Protein AF-A0AAV7KIP1-F1 (afdb_monomer)

Sequence (94 aa):
MLLPTLLQKVAYASKPELVPIMELSGVGQGRARQLIQAGYISVKEIARTEPLELVNKLKQLNIKQAKQIIASVKLVLQEKAEALREEADELISL

InterPro domains:
  IPR025567 Domain of unknown function DUF4332 [PF14229] (23-71)

Structure (mmCIF, N/CA/C/O backbone):
data_AF-A0AAV7KIP1-F1
#
_entry.id   AF-A0AAV7KIP1-F1
#
loop_
_atom_site.group_PDB
_atom_site.id
_atom_site.type_symbol
_atom_site.label_atom_id
_atom_site.label_alt_id
_atom_site.label_comp_id
_atom_site.label_asym_id
_atom_site.label_entity_id
_atom_site.label_seq_id
_atom_site.pdbx_PDB_ins_code
_atom_site.Cartn_x
_atom_site.Cartn_y
_atom_site.Cartn_z
_atom_site.occupancy
_atom_site.B_iso_or_equiv
_atom_site.auth_seq_id
_atom_site.auth_comp_id
_atom_site.auth_asym_id
_atom_site.auth_atom_id
_atom_site.pdbx_PDB_model_num
ATOM 1 N N . MET A 1 1 ? 27.637 -24.282 -4.455 1.00 44.41 1 MET A N 1
ATOM 2 C CA . MET A 1 1 ? 27.066 -23.142 -3.703 1.00 44.41 1 MET A CA 1
ATOM 3 C C . MET A 1 1 ? 25.544 -23.265 -3.720 1.00 44.41 1 MET A C 1
ATOM 5 O O . MET A 1 1 ? 24.952 -23.071 -4.766 1.00 44.41 1 MET A O 1
ATOM 9 N N . LEU A 1 2 ? 24.921 -23.691 -2.613 1.00 55.22 2 LEU A N 1
ATOM 10 C CA . LEU A 1 2 ? 23.495 -24.094 -2.538 1.00 55.22 2 LEU A CA 1
ATOM 11 C C . LEU A 1 2 ? 22.571 -23.020 -1.925 1.00 55.22 2 LEU A C 1
ATOM 13 O O . LEU A 1 2 ? 21.414 -23.285 -1.608 1.00 55.22 2 LEU A O 1
ATOM 17 N N . LEU A 1 3 ? 23.079 -21.801 -1.740 1.00 57.94 3 LEU A N 1
ATOM 18 C CA . LEU A 1 3 ? 22.377 -20.725 -1.035 1.00 57.94 3 LEU A CA 1
ATOM 19 C C . LEU A 1 3 ? 21.171 -20.134 -1.802 1.00 57.94 3 LEU A C 1
ATOM 21 O O . LEU A 1 3 ? 20.138 -19.932 -1.161 1.00 57.94 3 LEU A O 1
ATOM 25 N N . PRO A 1 4 ? 21.206 -19.913 -3.136 1.00 60.50 4 PRO A N 1
ATOM 26 C CA . PRO A 1 4 ? 20.087 -19.261 -3.830 1.00 60.50 4 PRO A CA 1
ATOM 27 C C . PRO A 1 4 ? 18.816 -20.118 -3.844 1.00 60.50 4 PRO A C 1
ATOM 29 O O . PRO A 1 4 ? 17.706 -19.622 -3.669 1.00 60.50 4 PRO A O 1
ATOM 32 N N . THR A 1 5 ? 18.974 -21.431 -4.009 1.00 52.78 5 THR A N 1
ATOM 33 C CA . THR A 1 5 ? 17.850 -22.364 -4.158 1.00 52.78 5 THR A CA 1
ATOM 34 C C . THR A 1 5 ? 17.132 -22.620 -2.835 1.00 52.78 5 THR A C 1
ATOM 36 O O . THR A 1 5 ? 15.924 -22.854 -2.823 1.00 52.78 5 THR A O 1
ATOM 39 N N . LEU A 1 6 ? 17.853 -22.557 -1.711 1.00 52.94 6 LEU A N 1
ATOM 40 C CA . LEU A 1 6 ? 17.255 -22.664 -0.380 1.00 52.94 6 LEU A CA 1
ATOM 41 C C . LEU A 1 6 ? 16.544 -21.369 0.019 1.00 52.94 6 LEU A C 1
ATOM 43 O O . LEU A 1 6 ? 15.443 -21.445 0.556 1.00 52.94 6 LEU A O 1
ATOM 47 N N . LEU A 1 7 ? 17.091 -20.199 -0.333 1.00 54.38 7 LEU A N 1
ATOM 48 C CA . LEU A 1 7 ? 16.379 -18.921 -0.205 1.00 54.38 7 LEU A CA 1
ATOM 49 C C . LEU A 1 7 ? 15.077 -18.923 -1.013 1.00 54.38 7 LEU A C 1
ATOM 51 O O . LEU A 1 7 ? 14.034 -18.548 -0.480 1.00 54.38 7 LEU A O 1
ATOM 55 N N . GLN A 1 8 ? 15.099 -19.436 -2.248 1.00 50.56 8 GLN A N 1
ATOM 56 C CA . GLN A 1 8 ? 13.876 -19.606 -3.033 1.00 50.56 8 GLN A CA 1
ATOM 57 C C . GLN A 1 8 ? 12.889 -20.573 -2.378 1.00 50.56 8 GLN A C 1
ATOM 59 O O . GLN A 1 8 ? 11.714 -20.246 -2.269 1.00 50.56 8 GLN A O 1
ATOM 64 N N . LYS A 1 9 ? 13.321 -21.745 -1.901 1.00 45.81 9 LYS A N 1
ATOM 65 C CA . LYS A 1 9 ? 12.400 -22.709 -1.272 1.00 45.81 9 LYS A CA 1
ATOM 66 C C . LYS A 1 9 ? 11.804 -22.198 0.043 1.00 45.81 9 LYS A C 1
ATOM 68 O O . LYS A 1 9 ? 10.651 -22.507 0.334 1.00 45.81 9 LYS A O 1
ATOM 73 N N . VAL A 1 10 ? 12.538 -21.382 0.801 1.00 52.31 10 VAL A N 1
ATOM 74 C CA . VAL A 1 10 ? 12.009 -20.698 1.991 1.00 52.31 10 VAL A CA 1
ATOM 75 C C . VAL A 1 10 ? 11.035 -19.579 1.594 1.00 52.31 10 VAL A C 1
ATOM 77 O O . VAL A 1 10 ? 9.984 -19.457 2.219 1.00 52.31 10 VAL A O 1
ATOM 80 N N . ALA A 1 11 ? 11.304 -18.837 0.513 1.00 49.41 11 ALA A N 1
ATOM 81 C CA . ALA A 1 11 ? 10.368 -17.857 -0.047 1.00 49.41 11 ALA A CA 1
ATOM 82 C C . ALA A 1 11 ? 9.079 -18.503 -0.602 1.00 49.41 11 ALA A C 1
ATOM 84 O O . ALA A 1 11 ? 7.999 -17.937 -0.449 1.00 49.41 11 ALA A O 1
ATOM 85 N N . TYR A 1 12 ? 9.172 -19.710 -1.173 1.00 44.12 12 TYR A N 1
ATOM 86 C CA . TYR A 1 12 ? 8.041 -20.487 -1.704 1.00 44.12 12 TYR A CA 1
ATOM 87 C C . TYR A 1 12 ? 7.199 -21.190 -0.626 1.00 44.12 12 TYR A C 1
ATOM 89 O O . TYR A 1 12 ? 6.039 -21.516 -0.875 1.00 44.12 12 TYR A O 1
ATOM 97 N N . ALA A 1 13 ? 7.750 -21.441 0.568 1.00 45.34 13 ALA A N 1
ATOM 98 C CA . 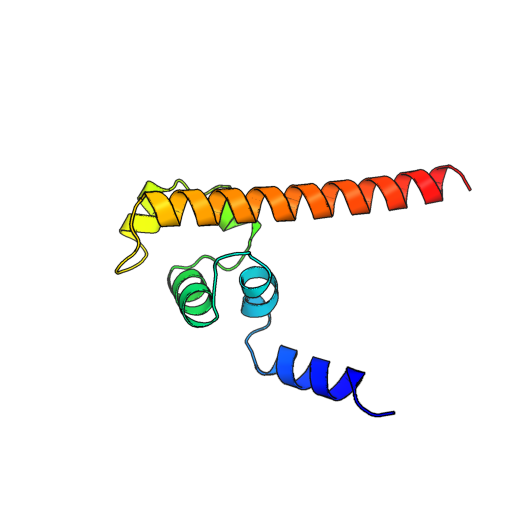ALA A 1 13 ? 6.995 -22.022 1.685 1.00 45.34 13 ALA A CA 1
ATOM 99 C C . ALA A 1 13 ? 6.025 -21.009 2.328 1.00 45.34 13 ALA A C 1
ATOM 101 O O . ALA A 1 13 ? 5.057 -21.385 2.994 1.00 45.34 13 ALA A O 1
ATOM 102 N N . SER A 1 14 ? 6.245 -19.714 2.101 1.00 51.59 14 SER A N 1
ATOM 103 C CA . SER A 1 14 ? 5.225 -18.678 2.240 1.00 51.59 14 SER A CA 1
ATOM 104 C C . SER A 1 14 ? 4.393 -18.621 0.963 1.00 51.59 14 SER A C 1
ATOM 106 O O . SER A 1 14 ? 4.955 -18.586 -0.125 1.00 51.59 14 SER A O 1
ATOM 108 N N . LYS A 1 15 ? 3.058 -18.595 1.086 1.00 54.03 15 LYS A N 1
ATOM 109 C CA . LYS A 1 15 ? 2.128 -18.402 -0.043 1.00 54.03 15 LYS A CA 1
ATOM 110 C C . LYS A 1 15 ? 2.706 -17.358 -1.019 1.00 54.03 15 LYS A C 1
ATOM 112 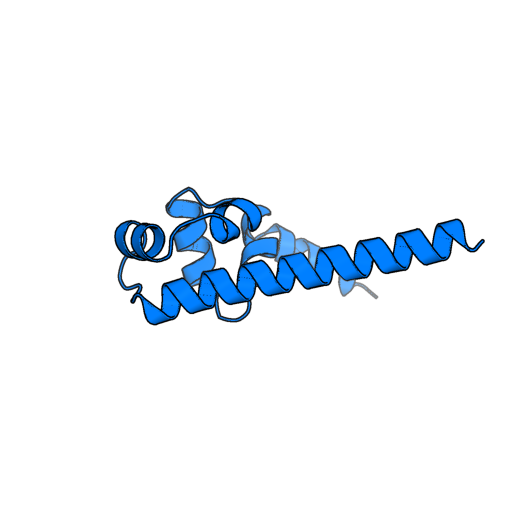O O . LYS A 1 15 ? 3.092 -16.297 -0.536 1.00 54.03 15 LYS A O 1
ATOM 117 N N . PRO A 1 16 ? 2.766 -17.608 -2.336 1.00 55.03 16 PRO A N 1
ATOM 118 C CA . PRO A 1 16 ? 3.451 -16.724 -3.291 1.00 55.03 16 PRO A CA 1
ATOM 119 C C . PRO A 1 16 ? 2.910 -15.281 -3.288 1.00 55.03 16 PRO A C 1
ATOM 121 O O . PRO A 1 16 ? 3.623 -14.349 -3.636 1.00 55.03 16 PRO A O 1
ATOM 124 N N . GLU A 1 17 ? 1.683 -15.083 -2.806 1.00 56.53 17 GLU A N 1
ATOM 125 C CA . GLU A 1 17 ? 1.027 -13.787 -2.579 1.00 56.53 17 GLU A CA 1
ATOM 126 C C . GLU A 1 17 ? 1.623 -12.977 -1.408 1.00 56.53 17 GLU A C 1
ATOM 128 O O . GLU A 1 17 ? 1.459 -11.761 -1.346 1.00 56.53 17 GLU A O 1
ATOM 133 N N . LEU A 1 18 ? 2.319 -13.621 -0.460 1.00 57.28 18 LEU A N 1
ATOM 134 C CA . LEU A 1 18 ? 2.956 -12.943 0.675 1.00 57.28 18 LEU A CA 1
ATOM 135 C C . LEU A 1 18 ? 4.228 -12.204 0.267 1.00 57.28 18 LEU A C 1
ATOM 137 O O . LEU A 1 18 ? 4.508 -11.160 0.848 1.00 57.28 18 LEU A O 1
ATOM 141 N N . VAL A 1 19 ? 4.998 -12.739 -0.684 1.00 59.28 19 VAL A N 1
ATOM 142 C CA . VAL A 1 19 ? 6.323 -12.205 -1.043 1.00 59.28 19 VAL A CA 1
ATOM 143 C C . VAL A 1 19 ? 6.231 -10.743 -1.514 1.00 59.28 19 VAL A C 1
ATOM 145 O O . VAL A 1 19 ? 6.887 -9.902 -0.901 1.00 59.28 19 VAL A O 1
ATOM 148 N N . PRO A 1 20 ? 5.338 -10.372 -2.456 1.00 66.88 20 PRO A N 1
ATOM 149 C CA . PRO A 1 20 ? 5.209 -8.985 -2.910 1.00 66.88 20 PRO A CA 1
ATOM 150 C C . PRO A 1 20 ? 4.679 -8.028 -1.833 1.00 66.88 20 PRO A C 1
ATOM 152 O O . PRO A 1 20 ? 4.925 -6.828 -1.888 1.00 66.88 20 PRO A O 1
ATOM 155 N N . ILE A 1 21 ? 3.917 -8.542 -0.861 1.00 66.56 21 ILE A N 1
ATOM 156 C CA . ILE A 1 21 ? 3.333 -7.746 0.227 1.00 66.56 21 IL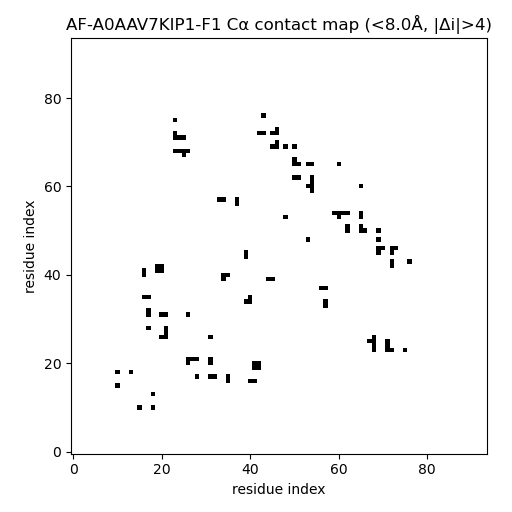E A CA 1
ATOM 157 C C . ILE A 1 21 ? 4.344 -7.557 1.370 1.00 66.56 21 ILE A C 1
ATOM 159 O O . ILE A 1 21 ? 4.311 -6.542 2.058 1.00 66.56 21 ILE A O 1
ATOM 163 N N . MET A 1 22 ? 5.260 -8.507 1.571 1.00 66.56 22 MET A N 1
ATOM 164 C CA . MET A 1 22 ? 6.352 -8.411 2.548 1.00 66.56 22 MET A CA 1
ATOM 165 C C . MET A 1 22 ? 7.495 -7.493 2.098 1.00 66.56 22 MET A C 1
ATOM 167 O O . MET A 1 22 ? 8.236 -7.006 2.946 1.00 66.56 22 MET A O 1
ATOM 171 N N . GLU A 1 23 ? 7.629 -7.237 0.795 1.00 66.06 23 GLU A N 1
ATOM 172 C CA . GLU A 1 23 ? 8.548 -6.223 0.248 1.00 66.06 23 GLU A CA 1
ATOM 173 C C . GLU A 1 23 ? 8.145 -4.789 0.646 1.00 66.06 23 GLU A C 1
ATOM 175 O O . GLU A 1 23 ? 8.938 -3.858 0.521 1.00 66.06 23 GLU A O 1
ATOM 180 N N . LEU A 1 24 ? 6.925 -4.592 1.158 1.00 69.50 24 LEU A N 1
ATOM 181 C CA . LEU A 1 24 ? 6.427 -3.288 1.577 1.00 69.50 24 LEU A CA 1
ATOM 182 C C . LEU A 1 24 ? 7.030 -2.862 2.920 1.00 69.50 24 LEU A C 1
ATOM 184 O O . LEU A 1 24 ? 6.814 -3.482 3.967 1.00 69.50 24 LEU A O 1
ATOM 188 N N . SER A 1 25 ? 7.715 -1.725 2.915 1.00 63.19 25 SER A N 1
ATOM 189 C CA . SER A 1 25 ? 8.256 -1.085 4.112 1.00 63.19 25 SER A CA 1
ATOM 190 C C . SER A 1 25 ? 7.139 -0.760 5.121 1.00 63.19 25 SER A C 1
ATOM 192 O O . SER A 1 25 ? 6.226 0.025 4.858 1.00 63.19 25 SER A O 1
ATOM 194 N N . GLY A 1 26 ? 7.202 -1.400 6.297 1.00 64.31 26 GLY A N 1
ATOM 195 C CA . GLY A 1 26 ? 6.201 -1.287 7.371 1.00 64.31 26 GLY A CA 1
ATOM 196 C C . GLY A 1 26 ? 5.162 -2.418 7.427 1.00 64.31 26 GLY A C 1
ATOM 197 O O . GLY A 1 26 ? 4.330 -2.431 8.338 1.00 64.31 26 GLY A O 1
ATOM 198 N N . VAL A 1 27 ? 5.220 -3.399 6.516 1.00 71.62 27 VAL A N 1
ATOM 199 C CA . VAL A 1 27 ? 4.329 -4.571 6.494 1.00 71.62 27 VAL A CA 1
ATOM 200 C C . VAL A 1 27 ? 5.112 -5.837 6.858 1.00 71.62 27 VAL A C 1
ATOM 202 O O . VAL A 1 27 ? 5.626 -6.557 6.012 1.00 71.62 27 VAL A O 1
ATOM 205 N N . GLY A 1 28 ? 5.194 -6.148 8.155 1.00 71.31 28 GLY A N 1
ATOM 206 C CA . GLY A 1 28 ? 5.753 -7.430 8.607 1.00 71.31 28 GLY A CA 1
ATOM 207 C C . GLY A 1 28 ? 4.873 -8.631 8.218 1.00 71.31 28 GLY A C 1
ATOM 208 O O . GLY A 1 28 ? 3.698 -8.470 7.882 1.00 71.31 28 GLY A O 1
ATOM 209 N N . GLN A 1 29 ? 5.395 -9.858 8.355 1.00 72.12 29 GLN A N 1
ATOM 210 C CA . GLN A 1 29 ? 4.674 -11.104 8.021 1.00 72.12 29 GLN A CA 1
ATOM 211 C C . GLN A 1 29 ? 3.250 -11.182 8.595 1.00 72.12 29 GLN A C 1
ATOM 213 O O . GLN A 1 29 ? 2.332 -11.653 7.925 1.00 72.12 29 GLN A O 1
ATOM 218 N N . GLY A 1 30 ? 3.050 -10.736 9.840 1.00 75.31 30 GLY A N 1
ATOM 219 C CA . GLY A 1 30 ? 1.729 -10.730 10.473 1.00 75.31 30 GLY A CA 1
ATOM 220 C C . GLY A 1 30 ? 0.732 -9.825 9.746 1.00 75.31 30 GLY A C 1
ATOM 221 O O . GLY A 1 30 ? -0.409 -10.223 9.520 1.00 75.31 30 GLY A O 1
ATOM 222 N N . ARG A 1 31 ? 1.174 -8.643 9.306 1.00 79.75 31 ARG A N 1
ATOM 223 C CA . ARG A 1 31 ? 0.335 -7.687 8.576 1.00 79.75 31 ARG A CA 1
ATOM 224 C C . ARG A 1 31 ? 0.070 -8.153 7.145 1.00 79.75 31 ARG A C 1
ATOM 226 O O . ARG A 1 31 ? -1.066 -8.049 6.692 1.00 79.75 31 ARG A O 1
ATOM 233 N N . ALA A 1 32 ? 1.067 -8.739 6.480 1.00 79.31 32 ALA A N 1
ATOM 234 C CA . ALA A 1 32 ? 0.899 -9.337 5.156 1.00 79.31 32 ALA A CA 1
ATOM 235 C C . ALA A 1 32 ? -0.186 -10.430 5.162 1.00 79.31 32 ALA A C 1
ATOM 237 O O . ALA A 1 32 ? -1.066 -10.446 4.305 1.00 79.31 32 ALA A O 1
ATOM 238 N N . ARG A 1 33 ? -0.201 -11.291 6.191 1.00 79.06 33 ARG A N 1
ATOM 239 C CA . ARG A 1 33 ? -1.261 -12.300 6.360 1.00 79.06 33 ARG A CA 1
ATOM 240 C C . ARG A 1 33 ? -2.645 -11.684 6.558 1.00 79.06 33 ARG A C 1
ATOM 242 O O . ARG A 1 33 ? -3.603 -12.183 5.978 1.00 79.06 33 ARG A O 1
ATOM 249 N N . GLN A 1 34 ? -2.756 -10.622 7.359 1.00 83.12 34 GLN A N 1
ATOM 250 C CA . GLN A 1 34 ? -4.034 -9.939 7.587 1.00 83.12 34 GLN A CA 1
ATOM 251 C C . GLN A 1 34 ? -4.579 -9.291 6.307 1.00 83.12 34 GLN A C 1
ATOM 253 O O . GLN A 1 34 ? -5.776 -9.375 6.055 1.00 83.12 34 GLN A O 1
ATOM 258 N N . LEU A 1 35 ? -3.710 -8.682 5.493 1.00 82.56 35 LEU A N 1
ATOM 259 C CA . LEU A 1 35 ? -4.077 -8.103 4.197 1.00 82.56 35 LEU A CA 1
ATOM 260 C C . LEU A 1 35 ? -4.652 -9.166 3.254 1.00 82.56 35 LEU A C 1
ATOM 262 O O . LEU A 1 35 ? -5.766 -9.001 2.763 1.00 82.56 35 LEU A O 1
ATOM 266 N N . ILE A 1 36 ? -3.956 -10.295 3.102 1.00 80.75 36 ILE A N 1
ATOM 267 C CA . ILE A 1 36 ? -4.415 -11.414 2.266 1.00 80.75 36 ILE A CA 1
ATOM 268 C C . ILE A 1 36 ? -5.732 -11.989 2.799 1.00 80.75 36 ILE A C 1
ATOM 270 O O . ILE A 1 36 ? -6.661 -12.231 2.034 1.00 80.75 36 ILE A O 1
ATOM 274 N N . GLN A 1 37 ? -5.859 -12.153 4.119 1.00 80.94 37 GLN A N 1
ATOM 275 C CA . GLN A 1 37 ? -7.097 -12.639 4.737 1.00 80.94 37 GLN A CA 1
ATOM 276 C C . GLN A 1 37 ? -8.273 -11.664 4.559 1.00 80.94 37 GLN A C 1
ATOM 278 O O . GLN A 1 37 ? -9.422 -12.096 4.521 1.00 80.94 37 GLN A O 1
ATOM 283 N N . ALA A 1 38 ? -8.000 -10.365 4.417 1.00 80.56 38 ALA A N 1
ATOM 284 C CA . ALA A 1 38 ? -8.996 -9.343 4.104 1.00 80.56 38 ALA A CA 1
ATOM 285 C C . ALA A 1 38 ? -9.349 -9.250 2.603 1.00 80.56 38 ALA A C 1
ATOM 287 O O . ALA A 1 38 ? -10.211 -8.442 2.234 1.00 80.56 38 ALA A O 1
ATOM 288 N N . GLY A 1 39 ? -8.720 -10.082 1.764 1.00 79.88 39 GLY A N 1
ATOM 289 C CA . GLY A 1 39 ? -8.935 -10.151 0.319 1.00 79.88 39 GLY A CA 1
ATOM 290 C C . GLY A 1 39 ? -7.981 -9.290 -0.508 1.00 79.88 39 GLY A C 1
ATOM 291 O O . GLY A 1 39 ? -8.194 -9.162 -1.706 1.00 79.88 39 GLY A O 1
ATOM 292 N N . TYR A 1 40 ? -6.947 -8.702 0.102 1.00 81.50 40 TYR A N 1
ATOM 293 C CA . TYR A 1 40 ? -5.931 -7.926 -0.609 1.00 81.50 40 TYR A CA 1
ATOM 294 C C . TYR A 1 40 ? -4.754 -8.828 -0.975 1.00 81.50 40 TYR A C 1
ATOM 296 O O . TYR A 1 40 ? -3.845 -9.046 -0.172 1.00 81.50 40 TYR A O 1
ATOM 304 N N . ILE A 1 41 ? -4.800 -9.367 -2.189 1.00 73.31 41 ILE A N 1
ATOM 305 C CA . ILE A 1 41 ? -3.809 -10.309 -2.732 1.00 73.31 41 ILE A CA 1
ATOM 306 C C . ILE A 1 41 ? -2.792 -9.612 -3.635 1.00 73.31 41 ILE A C 1
ATOM 308 O O . ILE A 1 41 ? -1.688 -10.117 -3.826 1.00 73.31 41 ILE A O 1
ATOM 312 N N . SER A 1 42 ? -3.128 -8.429 -4.158 1.00 77.81 42 SER A N 1
ATOM 313 C CA . SER A 1 42 ? -2.227 -7.643 -4.995 1.00 77.81 42 SER A CA 1
ATOM 314 C C . SER A 1 42 ? -1.815 -6.326 -4.347 1.00 77.81 42 SER A C 1
ATOM 316 O O . SER A 1 42 ? -2.635 -5.554 -3.850 1.00 77.81 42 SER A O 1
ATOM 318 N N . VAL A 1 43 ? -0.532 -5.988 -4.488 1.00 78.31 43 VAL A N 1
ATOM 319 C CA . VAL A 1 43 ? 0.022 -4.668 -4.147 1.00 78.31 43 VAL A CA 1
ATOM 320 C C . VAL A 1 43 ? -0.743 -3.538 -4.857 1.00 78.31 43 VAL A C 1
ATOM 322 O O . VAL A 1 43 ? -0.963 -2.469 -4.294 1.00 78.31 43 VAL A O 1
ATOM 325 N N . LYS A 1 44 ? -1.237 -3.793 -6.076 1.00 80.81 44 LYS A N 1
ATOM 326 C CA . LYS A 1 44 ? -2.025 -2.843 -6.876 1.00 80.81 44 LYS A CA 1
ATOM 327 C C . LYS A 1 44 ? -3.420 -2.589 -6.301 1.00 80.81 44 LYS A C 1
ATOM 329 O O . LYS A 1 44 ? -3.928 -1.478 -6.423 1.00 80.81 44 LYS A O 1
ATOM 334 N N . GLU A 1 45 ? -4.038 -3.595 -5.685 1.00 82.25 45 GLU A N 1
ATOM 335 C CA . GLU A 1 45 ? -5.323 -3.438 -4.992 1.00 82.25 45 GLU A CA 1
ATOM 336 C C . GLU A 1 45 ? -5.137 -2.572 -3.750 1.00 82.25 45 GLU A C 1
ATOM 338 O O . GLU A 1 45 ? -5.867 -1.599 -3.566 1.00 82.25 45 GLU A O 1
ATOM 343 N N . ILE A 1 46 ? -4.087 -2.841 -2.968 1.00 84.56 46 ILE A N 1
ATOM 344 C CA . ILE A 1 46 ? -3.757 -2.054 -1.774 1.00 84.56 46 ILE A CA 1
ATOM 345 C C . ILE A 1 46 ? -3.489 -0.587 -2.153 1.00 84.56 46 ILE A C 1
ATOM 347 O O . ILE A 1 46 ? -3.989 0.316 -1.490 1.00 84.56 46 ILE A O 1
ATOM 351 N N . ALA A 1 47 ? -2.778 -0.331 -3.259 1.00 86.00 47 ALA A N 1
ATOM 352 C CA . ALA A 1 47 ? -2.468 1.023 -3.738 1.00 86.00 47 ALA A CA 1
ATOM 353 C C . ALA A 1 47 ? -3.708 1.870 -4.070 1.00 86.00 47 ALA A C 1
ATOM 355 O O . ALA A 1 47 ? -3.661 3.101 -4.000 1.00 86.00 47 ALA A O 1
ATOM 356 N N . ARG A 1 48 ? -4.787 1.202 -4.490 1.00 85.75 48 ARG A N 1
ATOM 357 C CA . ARG A 1 48 ? -6.058 1.803 -4.919 1.00 85.75 48 ARG A CA 1
ATOM 358 C C . ARG A 1 48 ? -7.085 1.899 -3.795 1.00 85.75 48 ARG A C 1
ATOM 360 O O . ARG A 1 48 ? -8.121 2.517 -3.991 1.00 85.75 48 ARG A O 1
ATOM 367 N N . THR A 1 49 ? -6.808 1.269 -2.660 1.00 88.06 49 THR A N 1
ATOM 368 C CA . THR A 1 49 ? -7.724 1.197 -1.523 1.00 88.06 49 THR A CA 1
ATOM 369 C C . THR A 1 49 ? -7.677 2.494 -0.720 1.00 88.06 49 THR A C 1
ATOM 371 O O . THR A 1 49 ? -6.603 3.063 -0.508 1.00 88.06 49 THR A O 1
ATOM 374 N N . GLU A 1 50 ? -8.827 2.946 -0.219 1.00 89.50 50 GLU A N 1
ATOM 375 C CA . GLU A 1 50 ? -8.876 4.096 0.682 1.00 89.50 50 GLU A CA 1
ATOM 376 C C . GLU A 1 50 ? -8.354 3.725 2.086 1.00 89.50 50 GLU A C 1
ATOM 378 O O . GLU A 1 50 ? -8.678 2.655 2.614 1.00 89.50 50 GLU A O 1
ATOM 383 N N . PRO A 1 51 ? -7.593 4.601 2.775 1.00 88.69 51 PRO A N 1
ATOM 384 C CA . PRO A 1 51 ? -7.052 4.294 4.101 1.00 88.69 51 PRO A CA 1
ATOM 385 C C . PRO A 1 51 ? -8.126 3.894 5.123 1.00 88.69 51 PRO A C 1
ATOM 387 O O . PRO A 1 51 ? -7.870 3.068 5.997 1.00 88.69 51 PRO A O 1
ATOM 390 N N . LEU A 1 52 ? -9.330 4.463 5.014 1.00 89.69 52 LEU A N 1
ATOM 391 C CA . LEU A 1 52 ? -10.465 4.138 5.881 1.00 89.69 52 LEU A CA 1
ATOM 392 C C . LEU A 1 52 ? -10.995 2.716 5.644 1.00 89.69 52 LEU A C 1
ATOM 394 O O . LEU A 1 52 ? -11.343 2.032 6.604 1.00 89.69 52 LEU A O 1
ATOM 398 N N . GLU A 1 53 ? -11.007 2.234 4.400 1.00 89.06 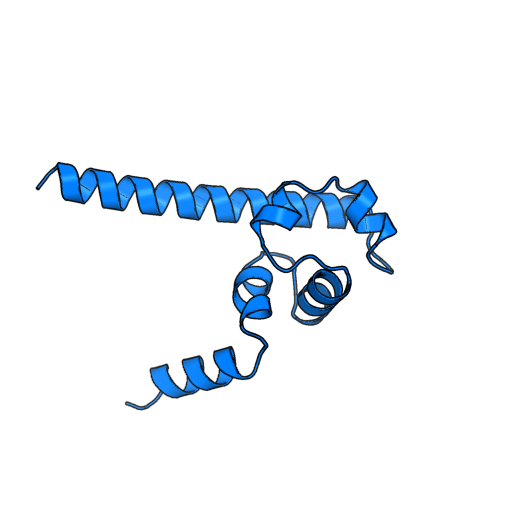53 GLU A N 1
ATOM 399 C CA . GLU A 1 53 ? -11.423 0.861 4.083 1.00 89.06 53 GLU A CA 1
ATOM 400 C C . GLU A 1 53 ? -10.455 -0.168 4.670 1.00 89.06 53 GLU A C 1
ATOM 402 O O . GLU A 1 53 ? -10.874 -1.196 5.208 1.00 89.06 53 GLU A O 1
ATOM 407 N N . LEU A 1 54 ? -9.157 0.140 4.635 1.00 86.31 54 LEU A N 1
ATOM 408 C CA . LEU A 1 54 ? -8.113 -0.657 5.275 1.00 86.31 54 LEU A CA 1
ATOM 409 C C . LEU A 1 54 ? -8.292 -0.725 6.794 1.00 86.31 54 LEU A C 1
ATOM 411 O O . LEU A 1 54 ? -8.186 -1.809 7.365 1.00 86.31 54 L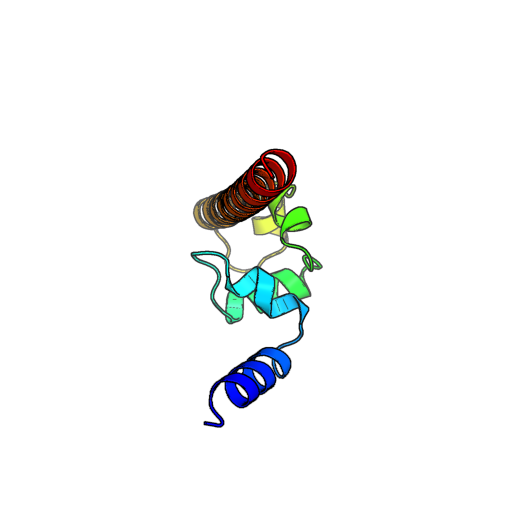EU A O 1
ATOM 415 N N . VAL A 1 55 ? -8.602 0.401 7.443 1.00 89.56 55 VAL A N 1
ATOM 416 C CA . VAL A 1 55 ? -8.888 0.447 8.889 1.00 89.56 55 VAL A CA 1
ATOM 417 C C . VAL A 1 55 ? -10.134 -0.369 9.242 1.00 89.56 55 VAL A C 1
ATOM 419 O O . VAL A 1 55 ? -10.128 -1.088 10.236 1.00 89.56 55 VAL A O 1
ATOM 422 N N . ASN A 1 56 ? -11.180 -0.309 8.416 1.00 87.75 56 ASN A N 1
ATOM 423 C CA . ASN A 1 56 ? -12.425 -1.040 8.659 1.00 87.75 56 ASN A CA 1
ATOM 424 C C . ASN A 1 56 ? -12.270 -2.557 8.479 1.00 87.75 56 ASN A C 1
ATOM 426 O O . ASN A 1 56 ? -12.885 -3.335 9.208 1.00 87.75 56 ASN A O 1
ATOM 430 N N . LYS A 1 57 ? -11.449 -2.994 7.517 1.00 85.25 57 LYS A N 1
ATOM 431 C CA . LYS A 1 57 ? -11.219 -4.420 7.235 1.00 85.25 57 LYS A CA 1
ATOM 432 C C . LYS A 1 57 ? -10.144 -5.053 8.118 1.00 85.25 57 LYS A C 1
ATOM 434 O O . LYS A 1 57 ? -10.215 -6.252 8.384 1.00 85.25 57 LYS A O 1
ATOM 439 N N . LEU A 1 58 ? -9.147 -4.290 8.572 1.00 83.69 58 LEU A N 1
ATOM 440 C CA . LEU A 1 58 ? -8.028 -4.813 9.356 1.00 83.69 58 LEU A CA 1
ATOM 441 C C . LEU A 1 58 ? -8.160 -4.456 10.838 1.00 83.69 58 LEU A C 1
ATOM 443 O O . LEU A 1 58 ? -8.097 -3.293 11.232 1.00 83.69 58 LEU A O 1
ATOM 447 N N . LYS A 1 59 ? -8.255 -5.482 11.692 1.00 80.75 59 LYS A N 1
ATOM 448 C CA . LYS A 1 59 ? -8.254 -5.299 13.151 1.00 80.75 59 LYS A CA 1
ATOM 449 C C . LYS A 1 59 ? -6.970 -4.593 13.608 1.00 80.75 59 LYS A C 1
ATOM 451 O O . LYS A 1 59 ? -5.877 -4.918 13.144 1.00 80.75 59 LYS A O 1
ATOM 456 N N . GLN A 1 60 ? -7.106 -3.666 14.560 1.00 83.31 60 GLN A N 1
ATOM 457 C CA . GLN A 1 60 ? -5.985 -2.936 15.176 1.00 83.31 60 GLN A CA 1
ATOM 458 C C . GLN A 1 60 ? -5.072 -2.222 14.156 1.00 83.31 60 GLN A C 1
ATOM 460 O O . GLN A 1 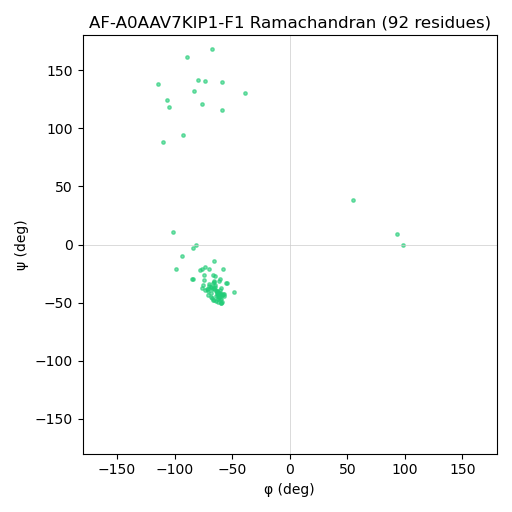60 ? -3.846 -2.200 14.295 1.00 83.31 60 GLN A O 1
ATOM 465 N N . LEU A 1 61 ? -5.655 -1.646 13.103 1.00 84.50 61 LEU A N 1
ATOM 466 C CA . LEU A 1 61 ? -4.968 -0.716 12.213 1.00 84.50 61 LEU A CA 1
ATOM 467 C C . LEU A 1 61 ? -5.480 0.698 12.486 1.00 84.50 61 LEU A C 1
ATOM 469 O O . LEU A 1 61 ? -6.677 0.947 12.408 1.00 84.50 61 LEU A O 1
ATOM 473 N N . ASN A 1 62 ? -4.585 1.632 12.803 1.00 87.88 62 ASN A N 1
ATOM 474 C CA . ASN A 1 62 ? -4.971 3.038 12.896 1.00 87.88 62 ASN A CA 1
ATOM 475 C C . ASN A 1 62 ? -4.833 3.742 11.534 1.00 87.88 62 ASN A C 1
ATOM 477 O O . ASN A 1 62 ? -4.120 3.286 10.639 1.00 87.88 62 ASN A O 1
ATOM 481 N N . ILE A 1 63 ? -5.491 4.893 11.383 1.00 90.06 63 ILE A N 1
ATOM 482 C CA . ILE A 1 63 ? -5.518 5.626 10.109 1.00 90.06 63 ILE A CA 1
ATOM 483 C C . ILE A 1 63 ? -4.128 6.079 9.636 1.00 90.06 63 ILE A C 1
ATOM 485 O O . ILE A 1 63 ? -3.876 6.144 8.435 1.00 90.06 63 ILE A O 1
ATOM 489 N N . LYS A 1 64 ? -3.206 6.368 10.565 1.00 89.94 64 LYS A N 1
ATOM 490 C CA . LYS A 1 64 ? -1.826 6.753 10.233 1.00 89.94 64 LYS A CA 1
ATOM 491 C C . LYS A 1 64 ? -1.076 5.579 9.605 1.00 89.94 64 LYS A C 1
ATOM 493 O O . LYS A 1 64 ? -0.460 5.746 8.560 1.00 89.94 64 LYS A O 1
ATOM 498 N N . GLN A 1 65 ? -1.192 4.393 10.199 1.00 86.75 65 GLN A N 1
ATOM 499 C CA . GLN A 1 65 ? -0.609 3.159 9.679 1.00 86.75 65 GLN A CA 1
ATOM 500 C C . GLN A 1 65 ? -1.211 2.792 8.322 1.00 86.75 65 GLN A C 1
ATOM 502 O O . GLN A 1 65 ? -0.470 2.439 7.416 1.00 86.75 65 GLN A O 1
ATOM 507 N N . ALA A 1 66 ? -2.529 2.925 8.148 1.00 88.44 66 ALA A N 1
ATOM 508 C CA . ALA A 1 66 ? -3.174 2.664 6.861 1.00 88.44 66 ALA A CA 1
ATOM 509 C C . ALA A 1 66 ? -2.637 3.580 5.750 1.00 88.44 66 ALA A C 1
ATOM 511 O O . ALA A 1 66 ? -2.263 3.104 4.680 1.00 88.44 66 ALA A O 1
ATOM 512 N N . LYS A 1 67 ? -2.523 4.887 6.028 1.00 90.38 67 LYS A N 1
ATOM 513 C CA . LYS A 1 67 ? -1.918 5.855 5.101 1.00 90.38 67 LYS A CA 1
ATOM 514 C C . LYS A 1 67 ? -0.469 5.507 4.776 1.00 90.38 67 LYS A C 1
ATOM 516 O O . LYS A 1 67 ? -0.084 5.580 3.615 1.00 90.38 67 LYS A O 1
ATOM 521 N N . GLN A 1 68 ? 0.312 5.112 5.780 1.00 87.94 68 GLN A N 1
ATOM 522 C CA . GLN A 1 68 ? 1.705 4.721 5.587 1.00 87.94 68 GLN A CA 1
ATOM 523 C C . GLN A 1 68 ? 1.823 3.472 4.709 1.00 87.94 68 GLN A C 1
ATOM 525 O O . GLN A 1 68 ? 2.616 3.477 3.780 1.00 87.94 68 GLN A O 1
ATOM 530 N N . ILE A 1 69 ? 0.993 2.449 4.934 1.00 85.75 69 ILE A N 1
ATOM 531 C CA . ILE A 1 69 ? 0.967 1.238 4.101 1.00 85.75 69 ILE A CA 1
ATOM 532 C C . ILE A 1 69 ? 0.662 1.598 2.643 1.00 85.75 69 ILE A C 1
ATOM 534 O O . ILE A 1 69 ? 1.398 1.189 1.751 1.00 85.75 69 ILE A O 1
ATOM 538 N N . ILE A 1 70 ? -0.382 2.396 2.392 1.00 88.31 70 ILE A N 1
ATOM 539 C CA . ILE A 1 70 ? -0.746 2.813 1.028 1.00 88.31 70 ILE A CA 1
ATOM 540 C C . ILE A 1 70 ? 0.374 3.644 0.387 1.00 88.31 70 ILE A C 1
ATOM 542 O O . ILE A 1 70 ? 0.666 3.465 -0.794 1.00 88.31 70 ILE A O 1
ATOM 546 N N . ALA A 1 71 ? 1.008 4.543 1.142 1.00 88.12 71 ALA A N 1
ATOM 547 C CA . ALA A 1 71 ? 2.116 5.354 0.646 1.00 88.12 71 ALA A CA 1
ATOM 548 C C . ALA A 1 71 ? 3.333 4.490 0.277 1.00 88.12 71 ALA A C 1
ATOM 550 O O . ALA A 1 71 ? 3.831 4.610 -0.839 1.00 88.12 71 ALA A O 1
ATOM 551 N N . SER A 1 72 ? 3.751 3.573 1.158 1.00 85.12 72 SER A N 1
ATOM 552 C CA . SER A 1 72 ? 4.838 2.621 0.891 1.00 85.12 72 SER A CA 1
ATOM 553 C C . SER A 1 72 ? 4.551 1.779 -0.352 1.00 85.12 72 SER A C 1
ATOM 555 O O . SER A 1 72 ? 5.416 1.591 -1.198 1.00 85.12 72 SER A O 1
ATOM 557 N N . VAL A 1 73 ? 3.311 1.313 -0.500 1.00 84.88 73 VAL A N 1
ATOM 558 C CA . VAL A 1 73 ? 2.860 0.558 -1.674 1.00 84.88 73 VAL A CA 1
ATOM 559 C C . VAL A 1 73 ? 2.981 1.364 -2.964 1.00 84.88 73 VAL A C 1
ATOM 561 O O . VAL A 1 73 ? 3.474 0.848 -3.965 1.00 84.88 73 VAL A O 1
ATOM 564 N N . LYS A 1 74 ? 2.523 2.619 -2.961 1.00 86.75 74 LYS A N 1
ATOM 565 C CA . LYS A 1 74 ? 2.605 3.489 -4.140 1.00 86.75 74 LYS A CA 1
ATOM 566 C C . LYS A 1 74 ? 4.053 3.764 -4.527 1.00 86.75 74 LYS A C 1
ATOM 568 O O . LYS A 1 74 ? 4.357 3.728 -5.712 1.00 86.75 74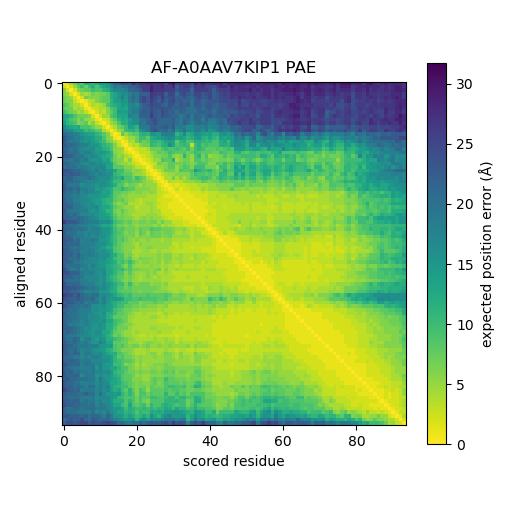 LYS A O 1
ATOM 573 N N . LEU A 1 75 ? 4.920 3.965 -3.539 1.00 86.25 75 LEU A N 1
ATOM 574 C CA . LEU A 1 75 ? 6.345 4.189 -3.750 1.00 86.25 75 LEU A CA 1
ATOM 575 C C . LEU A 1 75 ? 7.003 2.977 -4.420 1.00 86.25 75 LEU A C 1
ATOM 577 O O . LEU A 1 75 ? 7.601 3.131 -5.476 1.00 86.25 75 LEU A O 1
ATOM 581 N N . VAL A 1 76 ? 6.781 1.762 -3.907 1.00 83.12 76 VAL A N 1
ATOM 582 C CA . VAL A 1 76 ? 7.316 0.531 -4.524 1.00 83.12 76 VAL A CA 1
ATOM 583 C C . VAL A 1 76 ? 6.808 0.340 -5.958 1.00 83.12 76 VAL A C 1
ATOM 585 O O . VAL A 1 76 ? 7.536 -0.132 -6.829 1.00 83.12 76 VAL A O 1
ATOM 588 N N . LEU A 1 77 ? 5.548 0.692 -6.236 1.00 83.25 77 LEU A N 1
ATOM 589 C CA . LEU A 1 77 ? 5.011 0.632 -7.599 1.00 83.25 77 LEU A CA 1
ATOM 590 C C . LEU A 1 77 ? 5.654 1.668 -8.528 1.00 83.25 77 LEU A C 1
ATOM 592 O O . LEU A 1 77 ? 5.845 1.364 -9.703 1.00 83.25 77 LEU A O 1
ATOM 596 N N . GLN A 1 78 ? 5.970 2.861 -8.021 1.00 85.00 78 GLN A N 1
ATOM 597 C CA . GLN A 1 78 ? 6.692 3.882 -8.780 1.00 85.00 78 GLN A CA 1
ATOM 598 C C . GLN A 1 78 ? 8.123 3.439 -9.075 1.00 85.00 78 GLN A C 1
ATOM 600 O O . GLN A 1 78 ? 8.503 3.448 -10.238 1.00 85.00 78 GLN A O 1
ATOM 605 N N . GLU A 1 79 ? 8.857 2.944 -8.078 1.00 84.19 79 GLU A N 1
ATOM 606 C CA . GLU A 1 79 ? 10.219 2.423 -8.261 1.00 84.19 79 GLU A CA 1
ATOM 607 C C . GLU A 1 79 ? 10.256 1.292 -9.300 1.00 84.19 79 GLU A C 1
ATOM 609 O O . GLU A 1 79 ? 11.094 1.292 -10.197 1.00 84.19 79 GLU A O 1
ATOM 614 N N . LYS A 1 80 ? 9.302 0.349 -9.245 1.00 81.62 80 LYS A N 1
ATOM 615 C CA . LYS A 1 80 ? 9.199 -0.725 -10.251 1.00 81.62 80 LYS A CA 1
ATOM 616 C C . LYS A 1 80 ? 8.874 -0.185 -11.647 1.00 81.62 80 LYS A C 1
ATOM 618 O O . LYS A 1 80 ? 9.356 -0.736 -12.630 1.00 81.62 80 LYS A O 1
ATOM 623 N N . ALA A 1 81 ? 8.051 0.858 -11.752 1.00 84.50 81 ALA A N 1
ATOM 624 C CA . ALA A 1 81 ? 7.724 1.473 -13.037 1.00 84.50 81 ALA A CA 1
ATOM 625 C C . ALA A 1 81 ? 8.909 2.252 -13.625 1.00 84.50 81 ALA A C 1
ATOM 627 O O . ALA A 1 81 ? 9.115 2.206 -14.834 1.00 84.50 81 ALA A O 1
ATOM 628 N N . GLU A 1 82 ? 9.681 2.939 -12.785 1.00 85.00 82 GLU A N 1
ATOM 629 C CA . GLU A 1 82 ? 10.899 3.645 -13.186 1.00 85.00 82 GLU A CA 1
ATOM 630 C C . GLU A 1 82 ? 11.978 2.665 -13.647 1.00 85.00 82 GLU A C 1
ATOM 632 O O . GLU A 1 82 ? 12.475 2.821 -14.757 1.00 85.00 82 GLU A O 1
ATOM 637 N N . ALA A 1 83 ? 12.243 1.599 -12.885 1.00 83.50 83 ALA A N 1
ATOM 638 C CA . ALA A 1 83 ? 13.210 0.570 -13.270 1.00 83.50 83 ALA A CA 1
ATOM 639 C C . ALA A 1 83 ? 12.855 -0.100 -14.611 1.00 83.50 83 ALA A C 1
ATOM 641 O O . ALA A 1 83 ? 13.714 -0.266 -15.472 1.00 83.50 83 ALA A O 1
ATOM 642 N N . LEU A 1 84 ? 11.575 -0.436 -14.823 1.00 83.31 84 LEU A N 1
ATOM 643 C CA . LEU A 1 84 ? 11.108 -1.001 -16.097 1.00 83.31 84 LEU A CA 1
ATOM 644 C C . LEU A 1 84 ? 11.225 -0.011 -17.260 1.00 83.31 84 LEU A C 1
ATOM 646 O O . LEU A 1 84 ? 11.415 -0.424 -18.402 1.00 83.31 84 LEU A O 1
ATOM 650 N N . ARG A 1 85 ? 11.058 1.287 -16.992 1.00 85.00 85 ARG A N 1
ATOM 651 C CA . ARG A 1 85 ? 11.205 2.327 -18.008 1.00 85.00 85 ARG A CA 1
ATOM 652 C C . ARG A 1 85 ? 12.668 2.506 -18.400 1.00 85.00 85 ARG A C 1
ATOM 654 O O . ARG A 1 85 ? 12.946 2.594 -19.586 1.00 85.00 85 ARG A O 1
ATOM 661 N N . GLU A 1 86 ? 13.568 2.529 -17.425 1.00 88.12 86 GLU A N 1
ATOM 662 C CA . GLU A 1 86 ? 15.009 2.637 -17.655 1.00 88.12 86 GLU A CA 1
ATOM 663 C C . GLU A 1 86 ? 15.532 1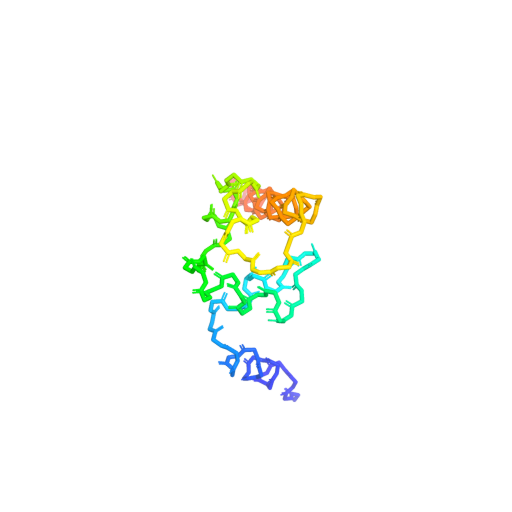.440 -18.466 1.00 88.12 86 GLU A C 1
ATOM 665 O O . GLU A 1 86 ? 16.186 1.638 -19.485 1.00 88.12 86 GLU A O 1
ATOM 670 N N . GLU A 1 87 ? 15.127 0.212 -18.116 1.00 84.69 87 GLU A N 1
ATOM 671 C CA . GLU A 1 87 ? 15.460 -1.001 -18.885 1.00 84.69 87 GLU A CA 1
ATOM 672 C C . GLU A 1 87 ? 14.915 -0.946 -20.328 1.00 84.69 87 GLU A C 1
ATOM 674 O O . GLU A 1 87 ? 15.590 -1.344 -21.278 1.00 84.69 87 GLU A O 1
ATOM 679 N N . ALA A 1 88 ? 13.701 -0.418 -20.526 1.00 88.25 88 ALA A N 1
ATOM 680 C CA . ALA A 1 88 ? 13.130 -0.244 -21.861 1.00 88.25 88 ALA A CA 1
ATOM 681 C C . ALA A 1 88 ? 13.875 0.820 -22.685 1.00 88.25 88 ALA A C 1
ATOM 683 O O . ALA A 1 88 ? 14.125 0.604 -23.872 1.00 88.25 88 ALA A O 1
ATOM 684 N N . ASP A 1 89 ? 14.239 1.946 -22.069 1.00 88.44 89 ASP A N 1
ATOM 685 C CA . ASP A 1 89 ? 14.989 3.024 -22.716 1.00 88.44 89 ASP A CA 1
ATOM 686 C C . ASP A 1 89 ? 16.408 2.553 -23.107 1.00 88.44 89 ASP A C 1
ATOM 688 O O . ASP A 1 89 ? 16.882 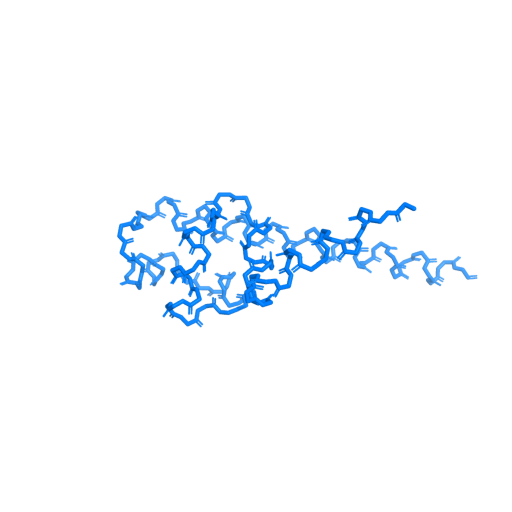2.883 -24.198 1.00 88.44 89 ASP A O 1
ATOM 692 N N . GLU A 1 90 ? 17.059 1.716 -22.288 1.00 88.94 90 GLU A N 1
ATOM 693 C CA . GLU A 1 90 ? 18.335 1.062 -22.625 1.00 88.94 90 GLU A CA 1
ATOM 694 C C . GLU A 1 90 ? 18.211 0.135 -23.842 1.00 88.94 90 GLU A C 1
ATOM 696 O O . GLU A 1 90 ? 19.037 0.205 -24.753 1.00 88.94 90 GLU A O 1
ATOM 701 N N . LEU A 1 91 ? 17.165 -0.697 -23.902 1.00 86.62 91 LEU A N 1
ATOM 702 C CA . LEU A 1 91 ? 16.928 -1.607 -25.031 1.00 86.62 91 LEU A CA 1
ATOM 703 C C . LEU A 1 91 ? 16.596 -0.875 -26.337 1.00 86.62 91 LEU A C 1
ATOM 705 O O . LEU A 1 91 ? 16.936 -1.367 -27.407 1.00 86.62 91 LEU A O 1
ATOM 709 N N . ILE A 1 92 ? 15.918 0.274 -26.262 1.00 84.88 92 ILE A N 1
ATOM 710 C CA . ILE A 1 92 ? 15.606 1.116 -27.430 1.00 84.88 92 ILE A CA 1
ATOM 711 C C . ILE A 1 92 ? 16.849 1.879 -27.916 1.00 84.88 92 ILE A C 1
ATOM 713 O O . ILE A 1 92 ? 16.929 2.239 -29.090 1.00 84.88 92 ILE A O 1
ATOM 717 N N . SER A 1 93 ? 17.806 2.137 -27.023 1.00 78.12 93 SER A N 1
ATOM 718 C CA . SER A 1 93 ? 19.056 2.843 -27.332 1.00 78.12 93 SER A CA 1
ATOM 719 C C . SER A 1 93 ? 20.158 1.933 -27.905 1.00 78.12 93 SER A C 1
ATOM 721 O O . SER A 1 93 ? 21.232 2.434 -28.247 1.00 78.12 93 SER A O 1
ATOM 723 N N . LEU A 1 94 ? 19.895 0.623 -28.001 1.00 61.84 94 LEU A N 1
ATOM 724 C CA . LEU A 1 94 ? 20.732 -0.423 -28.609 1.00 61.84 94 LEU A CA 1
ATOM 725 C C . LEU A 1 94 ? 20.384 -0.639 -30.089 1.00 61.84 94 LEU A C 1
ATOM 727 O O . LEU A 1 94 ? 21.340 -0.827 -30.877 1.00 61.84 94 LEU A O 1
#

Solvent-accessible surface area (backbone atoms only — not comparable to full-atom values): 5320 Å² total; per-residue (Å²): 138,71,62,70,63,51,53,47,51,60,54,60,73,40,62,75,58,42,56,72,39,48,72,31,70,92,30,51,72,72,51,30,52,51,39,42,75,65,69,45,62,44,64,70,55,47,48,72,50,55,40,66,58,49,31,74,66,36,86,96,44,50,62,68,57,30,44,47,47,34,51,36,36,45,50,54,54,47,54,54,50,50,55,55,46,52,57,49,53,54,63,73,74,106

Organism: NCBI:txid111878

Nearest PDB structures (foldseek):
  3etl-assembly1_A  TM=9.520E-01  e=6.956E-02  Methanococcus maripaludis
  1wcl-assembly1_A  TM=8.514E-01  e=4.953E-02  Escherichia coli
  2zj8-assembly1_A  TM=8.563E-01  e=5.547E-02  Pyrococcus furiosus
  8dfb-assembly1_B  TM=7.216E-01  e=5.335E-01  Methanopyrus kandleri
  2csd-assembly2_B  TM=6.422E-01  e=6.081E+00  Methanopyrus kandleri

pLDDT: mean 76.07, std 13.61, range [44.12, 90.38]

Secondary structure (DSSP, 8-state):
--HHHHHHHHHHHS-TTHHHHHTSTT--HHHHHHHHHTT---HHHHHHS-HHHHHHHSTT--HHHHHHHHHHHHHHHHHHHHHHHHHHHHHHT-

Radius of gyration: 15.89 Å; Cα contacts (8 Å, |Δi|>4): 65; chains: 1; bounding box: 40×31×44 Å

Foldseek 3Di:
DCPPVVVVVVCVVPPVLLNVLCVQDLQHSVNSVQCVVLVNSDLVVLLVDDLVVVPVSGPPDDSVSSVSRNVSSVVVVVVVVVVVVVVVVVVVVD

Mean predicted aligned error: 10.14 Å